Protein AF-A0AAU0UTL8-F1 (afdb_monomer_lite)

InterPro domains:
  IPR018392 LysM domain [PF01476] (4-48)
  IPR018392 LysM domain [PS51782] (2-47)
  IPR018392 LysM domain [cd00118] (2-47)
  IPR036779 LysM domain superfamily [G3DSA:3.10.350.10] (1-52)
  IPR036779 LysM domain superfamily [SSF54106] (2-48)

Structure (mmCIF, N/CA/C/O backbone):
data_AF-A0AAU0UTL8-F1
#
_entry.id   AF-A0AAU0UTL8-F1
#
loop_
_atom_site.group_PDB
_atom_site.id
_atom_site.type_symbol
_atom_site.label_atom_id
_atom_site.label_alt_id
_atom_site.label_comp_id
_atom_site.label_asym_id
_atom_site.label_entity_id
_atom_site.label_seq_id
_atom_site.pdbx_PDB_ins_code
_atom_site.Cartn_x
_atom_site.Cartn_y
_atom_site.Cartn_z
_atom_site.occupancy
_atom_site.B_iso_or_equiv
_atom_site.auth_seq_id
_atom_site.auth_comp_id
_atom_site.auth_asym_id
_atom_site.auth_atom_id
_atom_site.pdbx_PDB_model_num
ATOM 1 N N . MET A 1 1 ? -10.325 -11.889 3.223 1.00 76.88 1 MET A N 1
ATOM 2 C CA . MET A 1 1 ? -9.251 -11.543 2.268 1.00 76.88 1 MET A CA 1
ATOM 3 C C . MET A 1 1 ? -9.927 -11.060 1.007 1.00 76.88 1 MET A C 1
ATOM 5 O O . MET A 1 1 ? -10.829 -11.748 0.551 1.00 76.88 1 MET A O 1
ATOM 9 N N . VAL A 1 2 ? -9.567 -9.879 0.514 1.00 88.06 2 VAL A N 1
ATOM 10 C CA . VAL A 1 2 ? -10.167 -9.291 -0.690 1.00 88.06 2 VAL A CA 1
ATOM 11 C C . VAL A 1 2 ? -9.074 -9.114 -1.731 1.00 88.06 2 VAL A C 1
ATOM 13 O O . VAL A 1 2 ? -7.978 -8.665 -1.404 1.00 88.06 2 VAL A O 1
ATOM 16 N N . GLU A 1 3 ? -9.360 -9.486 -2.971 1.00 89.19 3 GLU A N 1
ATOM 17 C CA . GLU A 1 3 ? -8.476 -9.238 -4.105 1.00 89.19 3 GLU A CA 1
ATOM 18 C C . GLU A 1 3 ? -8.961 -7.980 -4.823 1.00 89.19 3 GLU A C 1
ATOM 20 O O . GLU A 1 3 ? -10.113 -7.894 -5.244 1.00 89.19 3 GLU A O 1
ATOM 25 N N . TYR A 1 4 ? -8.091 -6.981 -4.916 1.00 89.12 4 TYR A N 1
ATOM 26 C CA . TYR A 1 4 ? -8.382 -5.682 -5.502 1.00 89.12 4 TYR A CA 1
ATOM 27 C C . TYR A 1 4 ? -7.425 -5.417 -6.659 1.00 89.12 4 TYR A C 1
ATOM 29 O O . TYR A 1 4 ? -6.210 -5.507 -6.499 1.00 89.12 4 TYR A O 1
ATOM 37 N N . ILE A 1 5 ? -7.952 -5.061 -7.827 1.00 90.62 5 ILE A N 1
ATOM 38 C CA . ILE A 1 5 ? -7.124 -4.732 -8.989 1.00 90.62 5 ILE A CA 1
ATOM 39 C C . ILE A 1 5 ? -6.738 -3.258 -8.903 1.00 90.62 5 ILE A C 1
ATOM 41 O O . ILE A 1 5 ? -7.591 -2.378 -9.009 1.00 90.62 5 ILE A O 1
ATOM 45 N N . PHE A 1 6 ? -5.448 -2.991 -8.726 1.00 88.94 6 PHE A N 1
ATOM 46 C CA . PHE A 1 6 ? -4.895 -1.647 -8.660 1.00 88.94 6 PHE A CA 1
ATOM 47 C C . PHE A 1 6 ? -5.159 -0.897 -9.968 1.00 88.94 6 PHE A C 1
ATOM 49 O O . PHE A 1 6 ? -4.868 -1.412 -11.049 1.00 88.94 6 PHE A O 1
ATOM 56 N N . GLN A 1 7 ? -5.696 0.320 -9.894 1.00 87.00 7 GLN A N 1
ATOM 57 C CA . GLN A 1 7 ? -5.977 1.139 -11.074 1.00 87.00 7 GLN A CA 1
ATOM 58 C C . GLN A 1 7 ? -5.068 2.367 -11.116 1.00 87.00 7 GLN A C 1
ATOM 60 O O . GLN A 1 7 ? -4.533 2.812 -10.108 1.00 87.00 7 GLN A O 1
ATOM 65 N N . LYS A 1 8 ? -4.915 2.967 -12.304 1.00 78.50 8 LYS A N 1
ATOM 66 C CA . LYS A 1 8 ? -3.951 4.057 -12.581 1.00 78.50 8 LYS A CA 1
ATOM 67 C C . LYS A 1 8 ? -4.204 5.338 -11.762 1.00 78.50 8 LYS A C 1
ATOM 69 O O . LYS A 1 8 ? -3.403 6.265 -11.799 1.00 78.50 8 LYS A O 1
ATOM 74 N N . ARG A 1 9 ? -5.344 5.424 -11.077 1.00 82.69 9 ARG A N 1
ATOM 75 C CA . ARG A 1 9 ? -5.780 6.576 -10.273 1.00 82.69 9 ARG A CA 1
ATOM 76 C C . ARG A 1 9 ? -5.980 6.234 -8.799 1.00 82.69 9 ARG A C 1
ATOM 78 O O . ARG A 1 9 ? -6.323 7.128 -8.026 1.00 82.69 9 ARG A O 1
ATOM 85 N N . ASP A 1 10 ? -5.772 4.976 -8.432 1.00 83.44 10 ASP A N 1
ATOM 86 C CA . ASP A 1 10 ? -5.791 4.550 -7.048 1.00 83.44 10 ASP A CA 1
ATOM 87 C C . ASP A 1 10 ? -4.403 4.698 -6.444 1.00 83.44 10 ASP A C 1
ATOM 89 O O . ASP A 1 10 ? -3.375 4.556 -7.107 1.00 83.44 10 ASP A O 1
ATOM 93 N N . THR A 1 11 ? -4.387 4.988 -5.153 1.00 85.12 11 THR A N 1
ATOM 94 C CA . THR A 1 11 ? -3.167 5.039 -4.356 1.00 85.12 11 THR A CA 1
ATOM 95 C C . THR A 1 11 ? -3.317 4.010 -3.256 1.00 85.12 11 THR A C 1
ATOM 97 O O . THR A 1 11 ? -4.407 3.869 -2.699 1.00 85.12 11 THR A O 1
ATOM 100 N N . LEU A 1 12 ? -2.224 3.343 -2.876 1.00 83.50 12 LEU A N 1
ATOM 101 C CA . LEU A 1 12 ? -2.237 2.450 -1.713 1.00 83.50 12 LEU A CA 1
ATOM 102 C C . LEU A 1 12 ? -2.821 3.113 -0.471 1.00 83.50 12 LEU A C 1
ATOM 104 O O . LEU A 1 12 ? -3.476 2.437 0.301 1.00 83.50 12 LEU A O 1
ATOM 108 N N . ASP A 1 13 ? -2.593 4.413 -0.293 1.00 86.56 13 ASP A N 1
ATOM 109 C CA . ASP A 1 13 ? -3.093 5.181 0.847 1.00 86.56 13 ASP A CA 1
ATOM 110 C C . ASP A 1 13 ? -4.629 5.284 0.868 1.00 86.56 13 ASP A C 1
ATOM 112 O O . ASP A 1 13 ? -5.267 5.058 1.895 1.00 86.56 13 ASP A O 1
ATOM 116 N N . LYS A 1 14 ? -5.230 5.521 -0.306 1.00 89.06 14 LYS A N 1
ATOM 117 C CA . LYS A 1 14 ? -6.685 5.547 -0.488 1.00 89.06 14 LYS A CA 1
ATOM 118 C C . LYS A 1 14 ? -7.299 4.177 -0.243 1.00 89.06 14 LYS A C 1
ATOM 120 O O . LYS A 1 14 ? -8.242 4.075 0.525 1.00 89.06 14 LYS A O 1
ATOM 125 N N . ILE A 1 15 ? -6.732 3.139 -0.857 1.00 87.56 15 ILE A N 1
ATOM 126 C CA . ILE A 1 15 ? -7.185 1.754 -0.686 1.00 87.56 15 ILE A CA 1
ATOM 127 C C . ILE A 1 15 ? -7.042 1.349 0.789 1.00 87.56 15 ILE A C 1
ATOM 129 O O . ILE A 1 15 ? -7.971 0.839 1.394 1.00 87.56 15 ILE A O 1
ATOM 133 N N . ALA A 1 16 ? -5.901 1.631 1.411 1.00 87.38 16 ALA A N 1
ATOM 134 C CA . ALA A 1 16 ? -5.671 1.390 2.831 1.00 87.38 16 ALA A CA 1
ATOM 135 C C . ALA A 1 16 ? -6.756 2.037 3.708 1.00 87.38 16 ALA A C 1
ATOM 137 O O . ALA A 1 16 ? -7.351 1.345 4.531 1.00 87.38 16 ALA A O 1
ATOM 138 N N . SER A 1 17 ? -7.071 3.317 3.482 1.00 89.12 17 SER A N 1
ATOM 139 C CA . SER A 1 17 ? -8.161 4.004 4.190 1.00 89.12 17 SER A CA 1
ATOM 140 C C . SER A 1 17 ? -9.530 3.375 3.940 1.00 89.12 17 SER A C 1
ATOM 142 O O . SER A 1 17 ? -10.273 3.159 4.892 1.00 89.12 17 SER A O 1
ATOM 144 N N . ASP A 1 18 ? -9.858 3.066 2.685 1.00 87.69 18 ASP A N 1
ATOM 145 C CA . ASP A 1 18 ? -11.165 2.528 2.285 1.00 87.69 18 ASP A CA 1
ATOM 146 C C . ASP A 1 18 ? -11.440 1.166 2.940 1.00 87.69 18 ASP A C 1
ATOM 148 O O . ASP A 1 18 ? -12.523 0.901 3.455 1.00 87.69 18 ASP A O 1
ATOM 152 N N . PHE A 1 19 ? -10.403 0.331 3.009 1.00 86.75 19 PHE A N 1
ATOM 153 C CA . PHE A 1 19 ? -10.461 -0.990 3.625 1.00 86.75 19 PHE A CA 1
ATOM 154 C C . PHE A 1 19 ? -10.116 -0.991 5.125 1.00 86.75 19 PHE A C 1
ATOM 156 O O . PHE A 1 19 ? -10.108 -2.056 5.745 1.00 86.75 19 PHE A O 1
ATOM 163 N N . GLY A 1 20 ? -9.807 0.168 5.719 1.00 88.69 20 GLY A N 1
ATOM 164 C CA . GLY A 1 20 ? -9.431 0.285 7.132 1.00 88.69 20 GLY A CA 1
ATOM 165 C C . GLY A 1 20 ? -8.171 -0.503 7.509 1.00 88.69 20 GLY A C 1
ATOM 166 O O . GLY A 1 20 ? -8.048 -0.983 8.635 1.00 88.69 20 GLY A O 1
ATOM 167 N N . VAL A 1 21 ? -7.241 -0.681 6.571 1.00 89.19 21 VAL A N 1
ATOM 168 C CA . VAL A 1 21 ? -5.993 -1.430 6.770 1.00 89.19 21 VAL A CA 1
ATOM 169 C C . VAL A 1 21 ? -4.781 -0.543 6.530 1.00 89.19 21 VAL A C 1
ATOM 171 O O . VAL A 1 21 ? -4.876 0.534 5.962 1.00 89.19 21 VAL A O 1
ATOM 174 N N . SER A 1 22 ? -3.593 -0.992 6.930 1.00 89.31 22 SER A N 1
ATOM 175 C CA . SER A 1 22 ? -2.357 -0.266 6.615 1.00 89.31 22 SER A CA 1
ATOM 176 C C . SER A 1 22 ? -1.797 -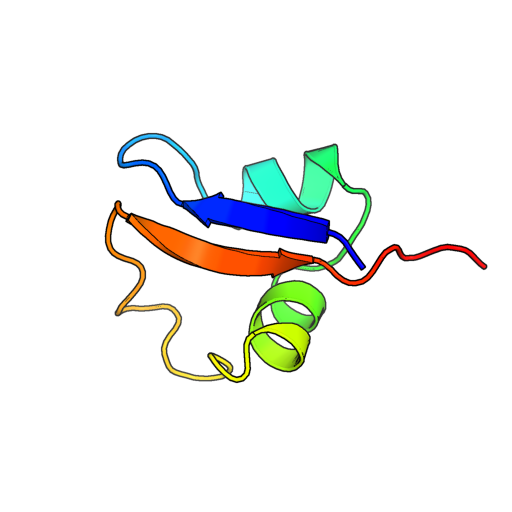0.657 5.247 1.00 89.31 22 SER A C 1
ATOM 178 O O . SER A 1 22 ? -1.807 -1.831 4.877 1.00 89.31 22 SER A O 1
ATOM 180 N N . LYS A 1 23 ? -1.186 0.303 4.541 1.00 87.19 23 LYS A N 1
ATOM 181 C CA . LYS A 1 23 ? -0.425 0.052 3.301 1.00 87.19 23 LYS A CA 1
ATOM 182 C C . LYS A 1 23 ? 0.599 -1.083 3.446 1.00 87.19 23 LYS A C 1
ATOM 184 O O . LYS A 1 23 ? 0.682 -1.939 2.574 1.00 87.19 23 LYS A O 1
ATOM 189 N N . ASP A 1 24 ? 1.310 -1.152 4.577 1.00 87.50 24 ASP A N 1
ATOM 190 C CA . ASP A 1 24 ? 2.267 -2.235 4.864 1.00 87.50 24 ASP A CA 1
ATOM 191 C C . ASP A 1 24 ? 1.566 -3.599 4.977 1.00 87.50 24 ASP A C 1
ATOM 193 O O . ASP A 1 24 ? 2.102 -4.600 4.512 1.00 87.50 24 ASP A O 1
ATOM 197 N N . ALA A 1 25 ? 0.344 -3.649 5.518 1.00 89.06 25 ALA A N 1
ATOM 198 C CA . ALA A 1 25 ? -0.439 -4.879 5.607 1.00 89.06 25 ALA A CA 1
ATOM 199 C C . ALA A 1 25 ? -0.883 -5.367 4.220 1.00 89.06 25 ALA A C 1
ATOM 201 O O . ALA A 1 25 ? -0.756 -6.554 3.926 1.00 89.06 25 ALA A O 1
ATOM 202 N N . ILE A 1 26 ? -1.323 -4.454 3.346 1.00 88.31 26 ILE A N 1
ATOM 203 C CA . ILE A 1 26 ? -1.653 -4.755 1.943 1.00 88.31 26 ILE A CA 1
ATOM 204 C C . ILE A 1 26 ? -0.418 -5.280 1.207 1.00 88.31 26 ILE A C 1
ATOM 206 O O . ILE A 1 26 ? -0.469 -6.322 0.554 1.00 88.31 26 ILE A O 1
ATOM 210 N N . LEU A 1 27 ? 0.710 -4.579 1.337 1.00 87.94 27 LEU A N 1
ATOM 211 C CA . LEU A 1 27 ? 1.969 -4.957 0.702 1.00 87.94 27 LEU A CA 1
ATOM 212 C C . LEU A 1 27 ? 2.462 -6.317 1.204 1.00 87.94 27 LEU A C 1
ATOM 214 O O . LEU A 1 27 ? 2.877 -7.143 0.398 1.00 87.94 27 LEU A O 1
ATOM 218 N N . ARG A 1 28 ? 2.378 -6.595 2.509 1.00 88.94 28 ARG A N 1
ATOM 219 C CA . ARG A 1 28 ? 2.719 -7.910 3.074 1.00 88.94 28 ARG A CA 1
ATOM 220 C C . ARG A 1 28 ? 1.800 -9.011 2.569 1.00 88.94 28 ARG A C 1
ATOM 222 O O . ARG A 1 28 ? 2.294 -10.039 2.124 1.00 88.94 28 ARG A O 1
ATOM 229 N N . ALA A 1 29 ? 0.489 -8.796 2.601 1.00 88.94 29 ALA A N 1
ATOM 230 C CA . ALA A 1 29 ? -0.490 -9.776 2.138 1.00 88.94 29 ALA A CA 1
ATOM 231 C C . ALA A 1 29 ? -0.375 -10.051 0.629 1.00 88.94 29 ALA A C 1
ATOM 233 O O . ALA A 1 29 ? -0.625 -11.169 0.178 1.00 88.94 29 ALA A O 1
ATOM 234 N N . SER A 1 30 ? 0.044 -9.046 -0.141 1.00 86.44 30 SER A N 1
ATOM 235 C CA . SER A 1 30 ? 0.326 -9.160 -1.577 1.00 86.44 30 SER A CA 1
ATOM 236 C C . SER A 1 30 ? 1.742 -9.656 -1.880 1.00 86.44 30 SER A C 1
ATOM 238 O O . SER A 1 30 ? 2.068 -9.858 -3.042 1.00 86.44 30 SER A O 1
ATOM 240 N N . ASN A 1 31 ? 2.591 -9.845 -0.863 1.00 86.06 31 ASN A N 1
ATOM 241 C CA . ASN A 1 31 ? 4.017 -10.156 -0.998 1.00 86.06 31 ASN A CA 1
ATOM 242 C C . ASN A 1 31 ? 4.804 -9.131 -1.853 1.00 86.06 31 ASN A C 1
ATOM 244 O O . ASN A 1 31 ? 5.786 -9.468 -2.505 1.00 86.06 31 ASN A O 1
ATOM 248 N N . LEU A 1 32 ? 4.370 -7.869 -1.817 1.00 83.56 32 LEU A N 1
ATOM 249 C CA . LEU A 1 32 ? 4.939 -6.715 -2.528 1.00 83.56 32 LEU A CA 1
ATOM 250 C C . LEU A 1 32 ? 5.718 -5.782 -1.595 1.00 83.56 32 LEU A C 1
ATOM 252 O O . LEU A 1 32 ? 6.056 -4.656 -1.961 1.00 83.56 32 LEU A O 1
ATOM 256 N N . LYS A 1 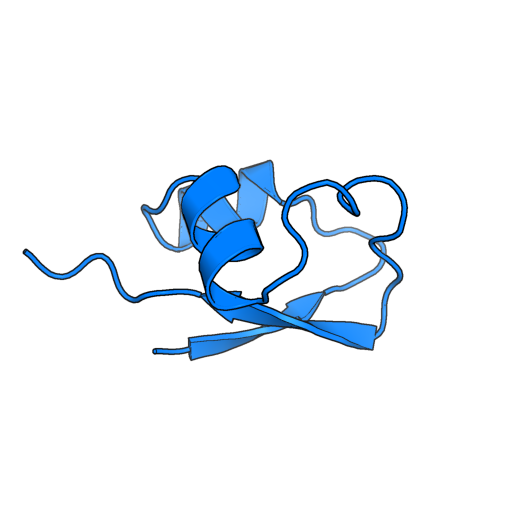33 ? 5.984 -6.209 -0.359 1.00 81.69 33 LYS A N 1
ATOM 257 C CA . LYS A 1 33 ? 6.743 -5.414 0.609 1.00 81.69 33 LYS A CA 1
ATOM 258 C C . LYS A 1 33 ? 8.145 -5.125 0.050 1.00 81.69 33 LYS A C 1
ATOM 260 O O . LYS A 1 33 ? 8.914 -6.049 -0.187 1.00 81.69 33 LYS A O 1
ATOM 265 N N . GLY A 1 34 ? 8.462 -3.846 -0.160 1.00 79.12 34 GLY A N 1
ATOM 266 C CA . GLY A 1 34 ? 9.703 -3.394 -0.810 1.00 79.12 34 GLY A CA 1
ATOM 267 C C . GLY A 1 34 ? 9.603 -3.183 -2.330 1.00 79.12 34 GLY A C 1
ATOM 268 O O . GLY A 1 34 ? 10.533 -2.654 -2.927 1.00 79.12 34 GLY A O 1
ATOM 269 N N . GLN A 1 35 ? 8.471 -3.527 -2.953 1.00 79.12 35 GLN A N 1
ATOM 270 C CA . GLN A 1 35 ? 8.163 -3.282 -4.371 1.00 79.12 35 GLN A CA 1
ATOM 271 C C . GLN A 1 35 ? 7.064 -2.223 -4.549 1.00 79.12 35 GLN A C 1
ATOM 273 O O . GLN A 1 35 ? 6.382 -2.172 -5.567 1.00 79.12 35 GLN A O 1
ATOM 278 N N . GLU A 1 36 ? 6.907 -1.342 -3.563 1.00 71.88 36 GLU A N 1
ATOM 279 C CA . GLU A 1 36 ? 5.948 -0.226 -3.563 1.00 71.88 36 GLU A CA 1
ATOM 280 C C . GLU A 1 36 ? 6.129 0.718 -4.766 1.00 71.88 36 GLU A C 1
ATOM 282 O O . GLU A 1 36 ? 5.171 1.329 -5.226 1.00 71.88 36 GLU A O 1
ATOM 287 N N . HIS A 1 37 ? 7.338 0.789 -5.326 1.00 73.38 37 HIS A N 1
ATOM 288 C CA . HIS A 1 37 ? 7.628 1.552 -6.544 1.00 73.38 37 HIS A CA 1
ATOM 289 C C . HIS A 1 37 ? 7.159 0.869 -7.844 1.00 73.38 37 HIS A C 1
ATOM 291 O O . HIS A 1 37 ? 7.169 1.496 -8.899 1.00 73.38 37 HIS A O 1
ATOM 297 N N . TYR A 1 38 ? 6.764 -0.406 -7.784 1.00 74.75 38 TYR A N 1
ATOM 298 C CA . TYR A 1 38 ? 6.379 -1.239 -8.933 1.00 74.75 38 TYR A CA 1
ATOM 299 C C . TYR A 1 38 ? 4.860 -1.445 -9.048 1.00 74.75 38 TYR A C 1
ATOM 301 O O . TYR A 1 38 ? 4.385 -2.381 -9.693 1.00 74.75 38 TYR A O 1
ATOM 309 N N . LEU A 1 39 ? 4.078 -0.570 -8.416 1.00 81.19 39 LEU A N 1
ATOM 310 C CA . LEU A 1 39 ? 2.621 -0.627 -8.442 1.00 81.19 39 LEU A CA 1
ATOM 311 C C . LEU A 1 39 ? 2.100 -0.087 -9.771 1.00 81.19 39 LEU A C 1
ATOM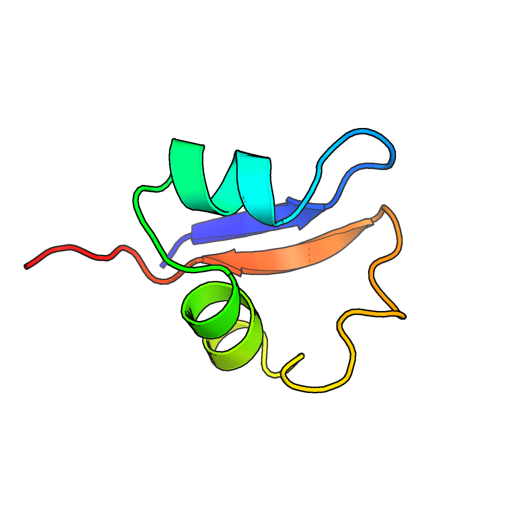 313 O O . LEU A 1 39 ? 1.945 1.117 -9.972 1.00 81.19 39 LEU A O 1
ATOM 317 N N . ILE A 1 40 ? 1.842 -1.012 -10.688 1.00 84.56 40 ILE A N 1
ATOM 318 C CA . ILE A 1 40 ? 1.287 -0.731 -12.009 1.00 84.56 40 ILE A CA 1
ATOM 319 C C . ILE A 1 40 ? -0.219 -1.019 -12.046 1.00 84.56 40 ILE A C 1
ATOM 321 O O . ILE A 1 40 ? -0.697 -1.929 -11.365 1.00 84.56 40 ILE A O 1
ATOM 325 N N . PRO A 1 41 ? -0.995 -0.269 -12.846 1.00 87.00 41 PRO A N 1
ATOM 326 C CA . PRO A 1 41 ? -2.405 -0.572 -13.047 1.00 87.00 41 PRO A CA 1
ATOM 327 C C . PRO A 1 41 ? -2.593 -1.973 -13.647 1.00 87.00 41 PRO A C 1
ATOM 329 O O . PRO A 1 41 ? -1.881 -2.348 -14.575 1.00 87.00 41 PRO A O 1
ATOM 332 N N . GLY A 1 42 ? -3.562 -2.728 -13.128 1.00 85.19 42 GLY A N 1
ATOM 333 C CA . GLY A 1 42 ? -3.793 -4.139 -13.457 1.00 85.19 42 GLY A CA 1
ATOM 334 C C . GLY A 1 42 ? -3.144 -5.122 -12.477 1.00 85.19 42 GLY A C 1
ATOM 335 O O . GLY A 1 42 ? -3.365 -6.325 -12.587 1.00 85.19 42 GLY A O 1
ATOM 336 N N . LEU A 1 43 ? -2.370 -4.631 -11.505 1.00 87.69 43 LEU A N 1
ATOM 337 C CA . LEU A 1 43 ? -1.775 -5.459 -10.463 1.00 87.69 43 LEU A CA 1
ATOM 338 C C . LEU A 1 43 ? -2.824 -5.881 -9.424 1.00 87.69 43 LEU A C 1
ATOM 340 O O . LEU A 1 43 ? -3.601 -5.059 -8.945 1.00 87.69 43 LEU A O 1
ATOM 344 N N . VAL A 1 44 ? -2.833 -7.159 -9.047 1.00 89.19 44 VAL A N 1
ATOM 345 C CA . VAL A 1 44 ? -3.752 -7.686 -8.029 1.00 89.19 44 VAL A CA 1
ATOM 346 C C . VAL A 1 44 ? -3.147 -7.481 -6.643 1.00 89.19 44 VAL A C 1
ATOM 348 O O . VAL A 1 44 ? -2.128 -8.076 -6.297 1.00 89.19 44 VAL A O 1
ATOM 351 N N . LEU A 1 45 ? -3.791 -6.640 -5.841 1.00 88.38 45 LEU A N 1
ATOM 352 C CA . LEU A 1 45 ? -3.495 -6.436 -4.431 1.00 88.38 45 LEU A CA 1
ATOM 353 C C . LEU A 1 45 ? -4.370 -7.344 -3.576 1.00 88.38 45 LEU A C 1
ATOM 355 O O . LEU A 1 45 ? -5.591 -7.378 -3.701 1.00 88.38 45 LEU A O 1
ATOM 359 N N . ARG A 1 46 ? -3.735 -8.049 -2.650 1.00 90.56 46 ARG A N 1
ATOM 360 C CA . ARG A 1 46 ? -4.386 -8.800 -1.586 1.00 90.56 46 ARG A CA 1
ATOM 361 C C . ARG A 1 46 ? -4.547 -7.897 -0.380 1.00 90.56 46 ARG A C 1
ATOM 363 O O . ARG A 1 46 ? -3.579 -7.548 0.291 1.00 90.56 46 ARG A O 1
ATOM 370 N N . ILE A 1 47 ? -5.790 -7.539 -0.105 1.00 88.31 47 ILE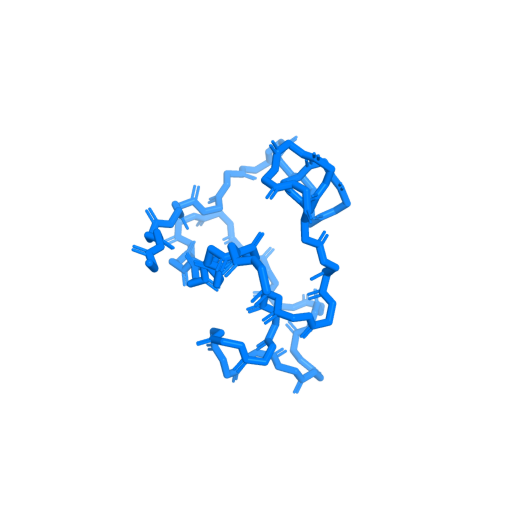 A N 1
ATOM 371 C CA . ILE A 1 47 ? -6.172 -6.766 1.064 1.00 88.31 47 ILE A CA 1
ATOM 372 C C . ILE A 1 47 ? -6.518 -7.755 2.188 1.00 88.31 47 ILE A C 1
ATOM 374 O O . ILE A 1 47 ? -7.481 -8.532 2.061 1.00 88.31 47 ILE A O 1
ATOM 378 N N . PRO A 1 48 ? -5.747 -7.788 3.290 1.00 85.88 48 PRO A N 1
ATOM 379 C CA . PRO A 1 48 ? -6.172 -8.519 4.471 1.00 85.88 48 PRO A CA 1
ATOM 380 C C . PRO A 1 48 ? -7.417 -7.811 5.009 1.00 85.88 48 PRO A C 1
ATOM 382 O O . PRO A 1 48 ? -7.412 -6.596 5.165 1.00 85.88 48 PRO A O 1
ATOM 385 N N . ALA A 1 49 ? -8.504 -8.54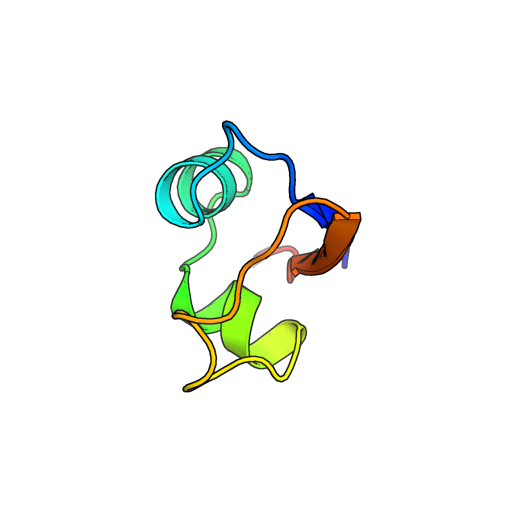1 5.259 1.00 74.06 49 ALA A N 1
ATOM 386 C CA . ALA A 1 49 ? -9.622 -7.948 5.981 1.00 74.06 49 ALA A CA 1
ATOM 387 C C . ALA A 1 49 ? -9.130 -7.771 7.417 1.00 74.06 49 ALA A C 1
ATOM 389 O O . ALA A 1 49 ? -8.917 -8.773 8.099 1.00 74.06 49 ALA A O 1
ATOM 390 N N . SER A 1 50 ? -8.862 -6.536 7.843 1.00 66.31 50 SER A N 1
ATOM 391 C CA . SER A 1 50 ? -8.546 -6.256 9.244 1.00 66.31 50 SER A CA 1
ATOM 392 C C . SER A 1 50 ? -9.842 -6.358 10.042 1.00 66.31 50 SER A C 1
ATOM 394 O O . SER A 1 50 ? -10.472 -5.363 10.379 1.00 66.31 50 SER A O 1
ATOM 396 N N . GLY A 1 51 ? -10.292 -7.592 10.240 1.00 55.69 51 GLY A N 1
ATOM 397 C CA . GLY A 1 51 ? -11.415 -7.939 11.087 1.00 55.69 51 GLY A CA 1
ATOM 398 C C . GLY A 1 51 ? -10.888 -8.534 12.382 1.00 55.69 51 GLY A C 1
ATOM 399 O O . GLY A 1 51 ? -10.683 -9.743 12.420 1.00 55.69 51 GLY A O 1
ATOM 400 N N . SER A 1 52 ? -10.734 -7.652 13.378 1.00 42.38 52 SER A N 1
ATOM 401 C CA . SER A 1 52 ? -10.592 -7.921 14.824 1.00 42.38 52 SER A CA 1
ATOM 402 C C . SER A 1 52 ? -9.281 -8.517 15.337 1.00 42.38 52 SER A C 1
ATOM 404 O O . SER A 1 52 ? -8.819 -9.558 14.829 1.00 42.38 52 SER A O 1
#

pLDDT: mean 83.55, std 8.8, range [42.38, 90.62]

Foldseek 3Di:
DDKDFDAPPDDLVNVCVVLVHDSCQQCVQLVNRVVSVVDDGRDITDDDNPDD

Seque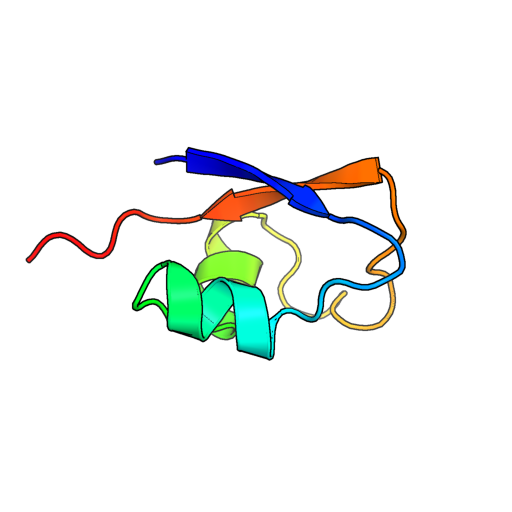nce (52 aa):
MVEYIFQKRDTLDKIASDFGVSKDAILRASNLKGQEHYLIPGLVLRIPASGS

Secondary structure (DSSP, 8-state):
-EEEE--TT--HHHHHHHTT--HHHHHHHTT-TT-GGG--TT-EEEE-----

Radius of gyration: 9.87 Å; chains: 1; bounding box: 21×18×28 Å

Organism: NCBI:txid3039180